Protein AF-A0A9D0DGT2-F1 (afdb_monomer_lite)

Radius of gyration: 15.64 Å; chains: 1; bounding box: 36×31×38 Å

Sequence (67 aa):
MYLLNLYNCLTTYLVLGALLFAFGIYGLVSRRTIIGMLISSELVLAAASMNFMAFNRFTAPDPAIGQ

pLDDT: mean 87.66, std 13.34, range [44.28, 97.56]

Secondary structure (DSSP, 8-state):
-HHHHHTT-HHHHHHHHHHHHHHHHHHHHH--SHHHHHHHHHHHHHHHHHHHHHHHHHH---GGG--

Structure (mmCIF, N/CA/C/O backbone):
data_AF-A0A9D0DGT2-F1
#
_entry.id   AF-A0A9D0DGT2-F1
#
loop_
_atom_site.group_PDB
_atom_site.id
_atom_site.type_symbol
_atom_site.label_atom_id
_atom_site.label_alt_id
_atom_site.label_comp_id
_atom_site.label_asym_id
_atom_site.label_entity_id
_atom_site.label_seq_id
_atom_site.pdbx_PDB_ins_code
_atom_site.Cartn_x
_atom_site.Cartn_y
_atom_site.Cartn_z
_atom_site.occupancy
_atom_site.B_iso_or_equiv
_atom_site.auth_seq_id
_atom_site.auth_comp_id
_atom_site.auth_asym_id
_atom_site.auth_atom_id
_atom_site.pdbx_PDB_model_num
ATOM 1 N N . MET A 1 1 ? 20.429 -15.356 -9.468 1.00 64.19 1 MET A N 1
ATOM 2 C CA . MET A 1 1 ? 20.187 -14.848 -10.839 1.00 64.19 1 MET A CA 1
ATOM 3 C C . MET A 1 1 ? 18.709 -14.522 -11.094 1.00 64.19 1 MET A C 1
ATOM 5 O O . MET A 1 1 ? 18.441 -13.409 -11.508 1.00 64.19 1 MET A O 1
ATOM 9 N N . TYR A 1 2 ? 17.742 -15.385 -10.749 1.00 74.88 2 TYR A N 1
ATOM 10 C CA . TYR A 1 2 ? 16.298 -15.095 -10.910 1.00 74.88 2 TYR A CA 1
ATOM 11 C C . TYR A 1 2 ? 15.761 -13.910 -10.089 1.00 74.88 2 TYR A C 1
ATOM 13 O O . TYR A 1 2 ? 14.985 -13.114 -10.605 1.00 74.88 2 TYR A O 1
ATOM 21 N N . LEU A 1 3 ? 16.232 -13.728 -8.850 1.00 73.19 3 LEU A N 1
ATOM 22 C CA . LEU A 1 3 ? 15.906 -12.545 -8.032 1.00 73.19 3 LEU A CA 1
ATOM 23 C C . LEU A 1 3 ? 16.313 -11.233 -8.720 1.00 73.19 3 LEU A C 1
ATOM 25 O O . LEU A 1 3 ? 15.617 -10.227 -8.609 1.00 73.19 3 LEU A O 1
ATOM 29 N N . LEU A 1 4 ? 17.409 -11.279 -9.489 1.00 72.56 4 LEU A N 1
ATOM 30 C CA . LEU A 1 4 ? 17.891 -10.157 -10.288 1.00 72.56 4 LEU A CA 1
ATOM 31 C C . LEU A 1 4 ? 16.980 -9.899 -11.521 1.00 72.56 4 LEU A C 1
ATOM 33 O O . LEU A 1 4 ? 16.965 -8.827 -12.101 1.00 72.56 4 LEU A O 1
ATOM 37 N N . ASN A 1 5 ? 16.181 -10.865 -11.958 1.00 74.50 5 ASN A N 1
ATOM 38 C CA . ASN A 1 5 ? 15.246 -10.624 -13.056 1.00 74.50 5 ASN A CA 1
ATOM 39 C C . ASN A 1 5 ? 13.938 -9.995 -12.541 1.00 74.50 5 ASN A C 1
ATOM 41 O O . ASN A 1 5 ? 13.436 -9.040 -13.127 1.00 74.50 5 ASN A O 1
ATOM 45 N N . LEU A 1 6 ? 13.447 -10.446 -11.379 1.00 75.81 6 LEU A N 1
ATOM 46 C CA . LEU A 1 6 ? 12.212 -9.930 -10.778 1.00 75.81 6 LEU A CA 1
ATOM 47 C C . LEU A 1 6 ? 12.306 -8.460 -10.335 1.00 75.81 6 LEU A C 1
ATOM 49 O O . LEU A 1 6 ? 11.313 -7.743 -10.467 1.00 75.81 6 LEU A O 1
ATOM 53 N N . TYR A 1 7 ? 13.461 -7.994 -9.833 1.00 81.12 7 TYR A N 1
ATOM 54 C CA . TY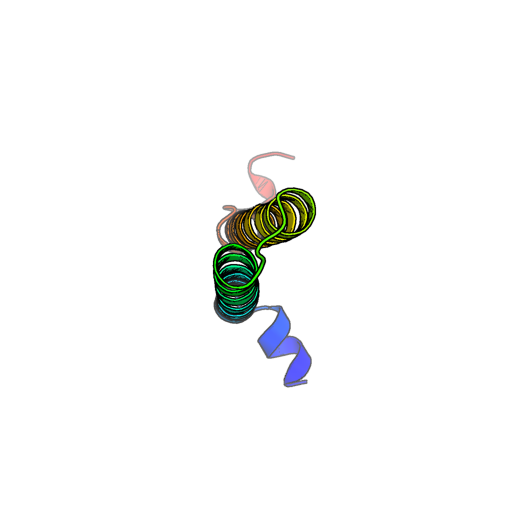R A 1 7 ? 13.615 -6.578 -9.441 1.00 81.12 7 TYR A CA 1
ATOM 55 C C . TYR A 1 7 ? 13.665 -5.621 -10.635 1.00 81.12 7 TYR A C 1
ATOM 57 O O . TYR A 1 7 ? 13.505 -4.422 -10.456 1.00 81.12 7 TYR A O 1
ATOM 65 N N . ASN A 1 8 ? 13.939 -6.109 -11.843 1.00 81.25 8 ASN A N 1
ATOM 66 C CA . ASN A 1 8 ? 14.073 -5.254 -13.022 1.00 81.25 8 ASN A CA 1
ATOM 67 C C . ASN A 1 8 ? 12.790 -5.240 -13.865 1.00 81.25 8 ASN A C 1
ATOM 69 O O . ASN A 1 8 ? 12.799 -4.834 -15.023 1.00 81.25 8 ASN A O 1
ATOM 73 N N . CYS A 1 9 ? 11.678 -5.704 -13.288 1.00 86.94 9 CYS A N 1
ATOM 74 C CA . CYS A 1 9 ? 10.398 -5.811 -13.966 1.00 86.94 9 CYS A CA 1
ATOM 75 C C . CYS A 1 9 ? 9.374 -4.865 -13.326 1.00 86.94 9 CYS A C 1
ATOM 77 O O . CYS A 1 9 ? 9.062 -4.985 -12.139 1.00 86.94 9 CYS A O 1
ATOM 79 N N . LEU A 1 10 ? 8.819 -3.952 -14.129 1.00 88.38 10 LEU A N 1
ATOM 80 C CA . LEU A 1 10 ? 7.788 -2.993 -13.713 1.00 88.38 10 LEU A CA 1
ATOM 81 C C . LEU A 1 10 ? 6.582 -3.697 -13.071 1.00 88.38 10 LEU A C 1
ATOM 83 O O . LEU A 1 10 ? 6.095 -3.273 -12.024 1.00 88.38 10 LEU A O 1
ATOM 87 N N . THR A 1 11 ? 6.143 -4.813 -13.655 1.00 90.94 11 THR A N 1
ATOM 88 C CA . THR A 1 11 ? 4.989 -5.589 -13.184 1.00 90.94 11 THR A CA 1
ATOM 89 C C . THR A 1 11 ? 5.129 -6.01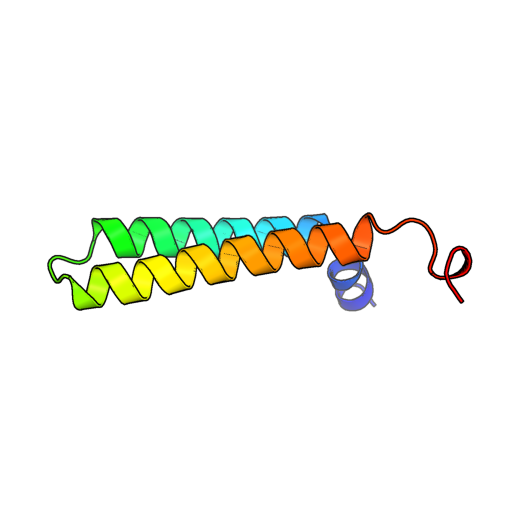9 -11.725 1.00 90.94 11 THR A C 1
ATOM 91 O O . THR A 1 11 ? 4.145 -5.981 -10.992 1.00 90.94 11 THR A O 1
ATOM 94 N N . THR A 1 12 ? 6.340 -6.357 -11.266 1.00 91.56 12 THR A N 1
ATOM 95 C CA . THR A 1 12 ? 6.585 -6.738 -9.867 1.00 91.56 12 THR A CA 1
ATOM 96 C C . THR A 1 12 ? 6.231 -5.597 -8.914 1.00 91.56 12 THR A C 1
ATOM 98 O O . THR A 1 12 ? 5.526 -5.809 -7.929 1.00 91.56 12 THR A O 1
ATOM 101 N N . TYR A 1 13 ? 6.664 -4.373 -9.224 1.00 92.62 13 TYR A N 1
ATOM 102 C CA . TYR A 1 13 ? 6.370 -3.200 -8.399 1.00 92.62 13 TYR A CA 1
ATOM 103 C C . TYR A 1 13 ? 4.892 -2.817 -8.444 1.00 92.62 13 TYR A C 1
ATOM 105 O O . TYR A 1 13 ? 4.337 -2.473 -7.405 1.00 92.62 13 TYR A O 1
ATOM 113 N N . LEU A 1 14 ? 4.239 -2.941 -9.604 1.00 93.19 14 LEU A N 1
ATOM 114 C CA . LEU A 1 14 ? 2.797 -2.699 -9.734 1.00 93.19 14 LEU A CA 1
ATOM 115 C C . LEU A 1 14 ? 1.973 -3.682 -8.903 1.00 93.19 14 LEU A C 1
ATOM 117 O O . LEU A 1 14 ? 1.020 -3.280 -8.244 1.00 93.19 14 LEU A O 1
ATOM 121 N N . VAL A 1 15 ? 2.336 -4.967 -8.918 1.00 95.19 15 VAL A N 1
ATOM 122 C CA . VAL A 1 15 ? 1.646 -5.992 -8.122 1.00 95.19 15 VAL A CA 1
ATOM 123 C C . VAL A 1 15 ? 1.830 -5.725 -6.629 1.00 95.19 15 VAL A C 1
ATOM 125 O O . VAL A 1 15 ? 0.859 -5.787 -5.876 1.00 95.19 15 VAL A O 1
ATOM 128 N N . LEU A 1 16 ? 3.042 -5.368 -6.195 1.00 94.50 16 LEU A N 1
ATOM 129 C CA . LEU A 1 16 ? 3.304 -4.994 -4.804 1.00 94.50 16 LEU A CA 1
ATOM 130 C C . LEU A 1 16 ? 2.509 -3.745 -4.397 1.00 94.50 16 LEU A C 1
ATOM 132 O O . LEU A 1 16 ? 1.824 -3.766 -3.377 1.00 94.50 16 LEU A O 1
ATOM 136 N N . GLY A 1 17 ? 2.530 -2.689 -5.212 1.00 95.62 17 GLY A N 1
ATOM 137 C CA . GLY A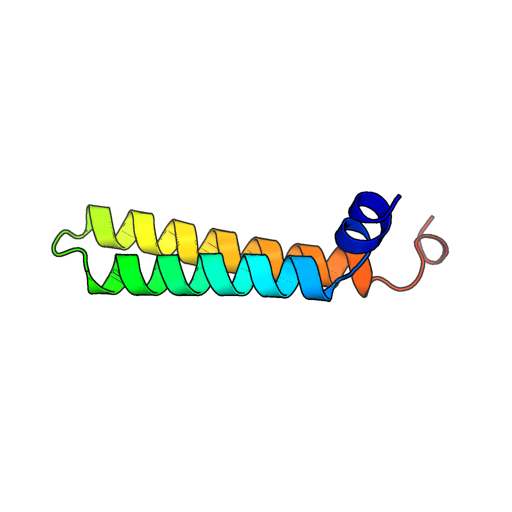 1 17 ? 1.760 -1.472 -4.965 1.00 95.62 17 GLY A CA 1
ATOM 138 C C . GLY A 1 17 ? 0.251 -1.724 -4.938 1.00 95.62 17 GLY A C 1
ATOM 139 O O . GLY A 1 17 ? -0.438 -1.208 -4.063 1.00 95.62 17 GLY A O 1
ATOM 140 N N . ALA A 1 18 ? -0.275 -2.568 -5.830 1.00 95.94 18 ALA A N 1
ATOM 141 C CA . ALA A 1 18 ? -1.683 -2.965 -5.835 1.00 95.94 18 ALA A CA 1
ATOM 142 C C . ALA A 1 18 ? -2.079 -3.756 -4.575 1.00 95.94 18 ALA A C 1
ATOM 144 O O . ALA A 1 18 ? -3.145 -3.508 -4.011 1.00 95.94 18 ALA A O 1
ATOM 145 N N . LEU A 1 19 ? -1.218 -4.661 -4.093 1.00 97.31 19 LEU A N 1
ATOM 146 C CA . LEU A 1 19 ? -1.440 -5.386 -2.838 1.00 97.31 19 LEU A CA 1
ATOM 147 C C . LEU A 1 19 ? -1.449 -4.443 -1.630 1.00 97.31 19 LEU A C 1
ATOM 149 O O . LEU A 1 19 ? -2.364 -4.514 -0.810 1.00 97.31 19 LEU A O 1
ATOM 153 N N . LEU A 1 20 ? -0.475 -3.530 -1.533 1.00 96.06 20 LEU A N 1
ATOM 154 C CA . LEU A 1 20 ? -0.456 -2.526 -0.465 1.00 96.06 20 LEU A CA 1
ATOM 155 C C . LEU A 1 20 ? -1.691 -1.618 -0.527 1.00 96.06 20 LEU A C 1
ATOM 157 O O . LEU A 1 20 ? -2.288 -1.330 0.508 1.00 96.06 20 LEU A O 1
ATOM 161 N N . PHE A 1 21 ? -2.113 -1.214 -1.726 1.00 96.62 21 PHE A N 1
ATOM 162 C CA . PHE A 1 21 ? -3.315 -0.407 -1.920 1.00 96.62 21 PHE A CA 1
ATOM 163 C C . PHE A 1 21 ? -4.567 -1.151 -1.437 1.00 96.62 21 PHE A C 1
ATOM 165 O O . PHE A 1 21 ? -5.360 -0.593 -0.680 1.00 96.62 21 PHE A O 1
ATOM 172 N N . ALA A 1 22 ? -4.717 -2.432 -1.793 1.00 97.25 22 ALA A N 1
ATOM 173 C CA . ALA A 1 22 ? -5.827 -3.266 -1.337 1.00 97.25 22 ALA A CA 1
ATOM 174 C C . ALA A 1 22 ? -5.850 -3.419 0.194 1.00 97.25 22 ALA A C 1
ATOM 176 O O . ALA A 1 22 ? -6.915 -3.306 0.803 1.00 97.25 22 ALA A O 1
ATOM 177 N N . PHE A 1 23 ? -4.691 -3.601 0.837 1.00 96.50 23 PHE A N 1
ATOM 178 C CA . PHE A 1 23 ? -4.605 -3.621 2.300 1.00 96.50 23 PHE A CA 1
ATOM 179 C C . PHE A 1 23 ? -4.944 -2.271 2.934 1.00 96.50 23 PHE A C 1
ATOM 181 O O . PHE A 1 23 ? -5.600 -2.243 3.975 1.00 96.50 23 PHE A O 1
ATOM 188 N N . GLY A 1 24 ? -4.560 -1.160 2.305 1.00 96.25 24 GLY A N 1
ATOM 189 C CA . GLY A 1 24 ? -4.940 0.182 2.742 1.00 96.25 24 GLY A CA 1
ATOM 190 C C . GLY A 1 24 ? -6.450 0.398 2.697 1.00 96.25 24 GLY A C 1
ATOM 191 O O . GLY A 1 24 ? -7.037 0.841 3.682 1.00 96.25 24 GLY A O 1
ATOM 192 N N . ILE A 1 25 ? -7.101 -0.002 1.601 1.00 97.12 25 ILE A N 1
ATOM 193 C CA . ILE A 1 25 ? -8.563 0.061 1.468 1.00 97.12 25 ILE A CA 1
ATOM 194 C C . ILE A 1 25 ? -9.250 -0.869 2.475 1.00 97.12 25 ILE A C 1
ATOM 196 O O . ILE A 1 25 ? -10.209 -0.466 3.132 1.00 97.12 25 ILE A O 1
ATOM 200 N N . TYR A 1 26 ? -8.743 -2.088 2.663 1.00 96.88 26 TYR A N 1
ATOM 201 C CA . TYR A 1 26 ? -9.260 -2.997 3.686 1.00 96.88 26 TYR A CA 1
ATOM 202 C C . TYR A 1 26 ? -9.145 -2.394 5.096 1.00 96.88 26 TYR A C 1
ATOM 204 O O . TYR A 1 26 ? -10.103 -2.436 5.870 1.00 96.88 26 TYR A O 1
ATOM 212 N N . GLY A 1 27 ? -8.004 -1.779 5.421 1.00 94.38 27 GLY A N 1
ATOM 213 C CA . GLY A 1 27 ? -7.793 -1.064 6.678 1.00 94.38 27 GLY A CA 1
ATOM 214 C C . GLY A 1 27 ? -8.774 0.094 6.862 1.00 94.38 27 GLY A C 1
ATOM 215 O O . GLY A 1 27 ? -9.351 0.240 7.939 1.00 94.38 27 GLY A O 1
ATOM 216 N N . LEU A 1 28 ? -9.038 0.851 5.795 1.00 96.44 28 LEU A N 1
ATOM 217 C CA . LEU A 1 28 ? -9.978 1.969 5.804 1.00 96.44 28 LEU A CA 1
ATOM 218 C C . LEU A 1 28 ? -11.396 1.515 6.188 1.00 96.44 28 LEU A C 1
ATOM 220 O O . LEU A 1 28 ? -12.043 2.161 7.006 1.00 96.44 28 LEU A O 1
ATOM 224 N N . VAL A 1 29 ? -11.859 0.388 5.633 1.00 96.12 29 VAL A N 1
ATOM 225 C CA . VAL A 1 29 ? -13.209 -0.153 5.881 1.00 96.12 29 VAL A CA 1
ATOM 226 C C . VAL A 1 29 ? -13.303 -0.884 7.227 1.00 96.12 29 VAL A C 1
ATOM 228 O O . VAL A 1 29 ? -14.335 -0.839 7.893 1.00 96.12 29 VAL A O 1
ATOM 231 N N . SER A 1 30 ? -12.237 -1.569 7.652 1.00 94.88 30 SER A N 1
ATOM 232 C CA . SER A 1 30 ? -12.238 -2.397 8.866 1.00 94.88 30 SER A CA 1
ATOM 233 C C . SER A 1 30 ? -12.152 -1.572 10.161 1.00 94.88 30 SER A C 1
ATOM 235 O O . SER A 1 30 ? -12.655 -1.982 11.213 1.00 94.88 30 SER A O 1
ATOM 237 N N . ARG A 1 31 ? -11.512 -0.396 10.123 1.00 93.44 31 ARG A N 1
ATOM 238 C CA . ARG A 1 31 ? -11.301 0.435 11.317 1.00 93.44 31 ARG A CA 1
ATOM 239 C C . ARG A 1 31 ? -12.526 1.298 11.618 1.00 93.44 31 ARG A C 1
ATOM 241 O O . ARG A 1 31 ? -13.025 2.013 10.765 1.00 93.44 31 ARG A O 1
ATOM 248 N N . ARG A 1 32 ? -12.968 1.286 12.881 1.00 93.88 32 ARG A N 1
ATOM 249 C CA . ARG A 1 32 ? -14.071 2.135 13.382 1.00 93.88 32 ARG A CA 1
ATOM 250 C C . ARG A 1 32 ? -13.616 3.490 13.930 1.00 93.88 32 ARG A C 1
ATOM 252 O O . ARG A 1 32 ? -14.450 4.328 14.250 1.00 93.88 32 ARG A O 1
ATOM 259 N N . THR A 1 33 ? -12.310 3.693 14.092 1.00 95.94 33 THR A N 1
ATOM 260 C CA . THR A 1 33 ? -11.741 4.928 14.642 1.00 95.94 33 THR A CA 1
ATOM 261 C C . THR A 1 33 ? -11.206 5.809 13.524 1.00 95.94 33 THR A C 1
ATOM 263 O O . THR A 1 33 ? -10.566 5.314 12.597 1.00 95.94 33 THR A O 1
ATOM 266 N N . ILE A 1 34 ? -11.400 7.125 13.649 1.00 95.50 34 ILE A N 1
ATOM 267 C CA . ILE A 1 34 ? -10.896 8.104 12.673 1.00 95.50 34 ILE A CA 1
ATOM 268 C C . ILE A 1 34 ? -9.373 7.997 12.543 1.00 95.50 34 ILE A C 1
ATOM 270 O O . ILE A 1 34 ? -8.857 7.968 11.435 1.00 95.50 34 ILE A O 1
ATOM 274 N N . ILE A 1 35 ? -8.652 7.840 13.658 1.00 96.75 35 ILE A N 1
ATOM 275 C CA . ILE A 1 35 ? -7.191 7.654 13.647 1.00 96.75 35 ILE A CA 1
ATOM 276 C C . ILE A 1 35 ? -6.802 6.399 12.849 1.00 96.75 35 ILE A C 1
ATOM 278 O O . ILE A 1 35 ? -5.872 6.435 12.051 1.00 96.75 35 ILE A O 1
ATOM 282 N N . GLY A 1 36 ? -7.540 5.295 13.010 1.00 95.88 36 GLY A N 1
ATOM 283 C CA . GLY A 1 36 ? -7.298 4.072 12.242 1.00 95.88 36 GLY A CA 1
ATOM 284 C C . GLY A 1 36 ? -7.585 4.239 10.747 1.00 95.88 36 GLY A C 1
ATOM 285 O O . GLY A 1 36 ? -6.851 3.694 9.922 1.00 95.88 36 GLY A O 1
ATOM 286 N N . MET A 1 37 ? -8.612 5.016 10.393 1.00 96.25 37 MET A N 1
ATOM 287 C CA . MET A 1 37 ? -8.902 5.379 9.003 1.00 96.25 37 MET A CA 1
ATOM 288 C C . MET A 1 37 ? -7.808 6.282 8.420 1.00 96.25 37 MET A C 1
ATOM 290 O O . MET A 1 37 ? -7.383 6.049 7.294 1.00 96.25 37 MET A O 1
ATOM 294 N N . LEU A 1 38 ? -7.293 7.247 9.192 1.00 97.25 38 LEU A N 1
ATOM 295 C CA . LEU A 1 38 ? -6.203 8.135 8.773 1.00 97.25 38 LEU A CA 1
ATOM 296 C C . LEU A 1 38 ? -4.9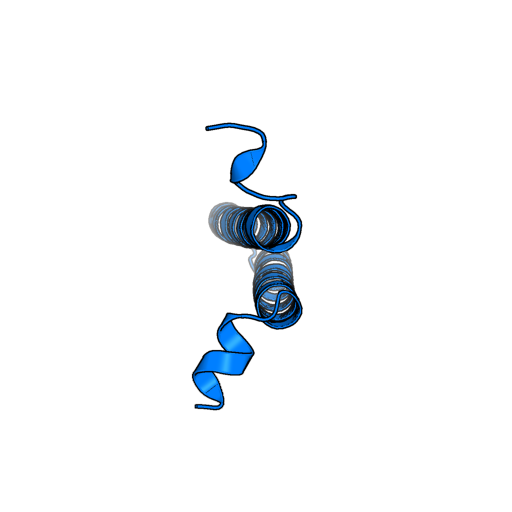23 7.349 8.472 1.00 97.25 38 LEU A C 1
ATOM 298 O O . LEU A 1 38 ? -4.388 7.472 7.375 1.00 97.25 38 LEU A O 1
ATOM 302 N N . ILE A 1 39 ? -4.502 6.456 9.373 1.00 96.50 39 ILE A N 1
ATOM 303 C CA . ILE A 1 39 ? -3.338 5.577 9.147 1.00 96.50 39 ILE A CA 1
ATOM 304 C C . ILE A 1 39 ? -3.536 4.715 7.892 1.00 96.50 39 ILE A C 1
ATOM 306 O O . ILE A 1 39 ? -2.620 4.533 7.092 1.00 96.50 39 ILE A O 1
ATOM 310 N N . SER A 1 40 ? -4.751 4.201 7.687 1.00 97.25 40 SER A N 1
ATOM 311 C CA . SER A 1 40 ? -5.069 3.417 6.490 1.00 97.25 40 SER A CA 1
ATOM 312 C C . SER A 1 40 ? -5.009 4.274 5.222 1.00 97.25 40 SER A C 1
ATOM 314 O O . SER A 1 40 ? -4.505 3.815 4.202 1.00 97.25 40 SER A O 1
ATOM 316 N N . SER A 1 41 ? -5.453 5.534 5.282 1.00 96.56 41 SER A N 1
ATOM 317 C CA . SER A 1 41 ? -5.361 6.472 4.159 1.00 96.56 41 SER A CA 1
ATOM 318 C C . SER A 1 41 ? -3.919 6.869 3.826 1.00 96.56 41 SER A C 1
ATOM 320 O O . SER A 1 41 ? -3.575 6.931 2.648 1.00 96.56 41 SER A O 1
ATOM 322 N N . GLU A 1 42 ? -3.045 7.035 4.826 1.00 96.88 42 GLU A N 1
ATOM 323 C CA . GLU A 1 42 ? -1.608 7.223 4.593 1.00 96.88 42 GLU A CA 1
ATOM 324 C C . GLU A 1 42 ? -0.995 6.003 3.899 1.00 96.88 42 GLU A C 1
ATOM 326 O O . GLU A 1 42 ? -0.206 6.150 2.968 1.00 96.88 42 GLU A O 1
ATOM 331 N N . LEU A 1 43 ? -1.417 4.792 4.278 1.00 96.44 43 LEU A N 1
ATOM 332 C CA . LEU A 1 43 ? -0.969 3.562 3.627 1.00 96.44 43 LEU A CA 1
ATOM 333 C C . LEU A 1 43 ? -1.442 3.468 2.163 1.00 96.44 43 LEU A C 1
ATOM 335 O O . LEU A 1 43 ? -0.671 3.060 1.293 1.00 96.44 43 LEU A O 1
ATOM 339 N N . VAL A 1 44 ? -2.673 3.901 1.865 1.00 97.56 44 VAL A N 1
ATOM 340 C CA . VAL A 1 44 ? -3.193 4.022 0.488 1.00 97.56 44 VAL A CA 1
ATOM 341 C C . VAL A 1 44 ? -2.369 5.029 -0.328 1.00 97.56 44 VAL A C 1
ATOM 343 O O . VAL A 1 44 ? -1.972 4.729 -1.456 1.00 97.56 44 VAL A O 1
ATOM 346 N N . LEU A 1 45 ? -2.070 6.202 0.239 1.00 97.38 45 LEU A N 1
ATOM 347 C CA . LEU A 1 45 ? -1.258 7.242 -0.407 1.00 97.38 45 LEU A CA 1
ATOM 348 C C . LEU A 1 45 ? 0.188 6.785 -0.645 1.00 97.38 45 LEU A C 1
ATOM 350 O O . LEU A 1 45 ? 0.758 7.058 -1.706 1.00 97.38 45 LEU A O 1
ATOM 354 N N . ALA A 1 46 ? 0.769 6.038 0.296 1.00 96.81 46 ALA A N 1
ATOM 355 C CA . ALA A 1 46 ? 2.093 5.442 0.153 1.00 96.81 46 ALA A CA 1
ATOM 356 C C . ALA A 1 46 ? 2.127 4.407 -0.984 1.00 96.81 46 ALA A C 1
ATOM 358 O O . ALA A 1 46 ? 3.046 4.418 -1.806 1.00 96.81 46 ALA A O 1
ATOM 359 N N . ALA A 1 47 ? 1.099 3.558 -1.089 1.00 97.31 47 ALA A N 1
ATOM 360 C CA . ALA A 1 47 ? 0.968 2.588 -2.174 1.00 97.31 47 ALA A CA 1
ATOM 361 C C . ALA A 1 47 ? 0.827 3.264 -3.551 1.00 97.31 47 ALA A C 1
ATOM 363 O O . ALA A 1 47 ? 1.482 2.864 -4.516 1.00 97.31 47 ALA A O 1
ATOM 364 N N . ALA A 1 48 ? 0.018 4.326 -3.642 1.00 96.81 48 ALA A N 1
ATOM 365 C CA . ALA A 1 48 ? -0.119 5.118 -4.864 1.00 96.81 48 ALA A CA 1
ATOM 366 C C . ALA A 1 48 ? 1.216 5.763 -5.271 1.00 96.81 48 ALA A C 1
ATOM 368 O O . ALA A 1 48 ? 1.633 5.647 -6.423 1.00 96.81 48 ALA A O 1
ATOM 369 N N . SER A 1 49 ? 1.927 6.366 -4.314 1.00 96.44 49 SER A N 1
ATOM 370 C CA . SER A 1 49 ? 3.248 6.972 -4.534 1.00 96.44 49 SER A CA 1
ATOM 371 C C . SER A 1 49 ? 4.276 5.952 -5.032 1.00 96.44 49 SER A C 1
ATOM 373 O O . SER A 1 49 ? 5.022 6.238 -5.967 1.00 96.44 49 SER A O 1
ATOM 375 N N . MET A 1 50 ? 4.280 4.735 -4.474 1.00 94.94 50 MET A N 1
ATOM 376 C CA . MET A 1 50 ? 5.142 3.643 -4.940 1.00 94.94 50 MET A CA 1
ATOM 377 C C . MET A 1 50 ? 4.847 3.260 -6.398 1.00 94.94 50 MET A C 1
ATOM 379 O O . MET A 1 50 ? 5.783 3.118 -7.184 1.00 94.94 50 MET A O 1
ATOM 383 N N . ASN A 1 51 ? 3.570 3.136 -6.782 1.00 94.31 51 ASN A N 1
ATOM 384 C CA . ASN A 1 51 ? 3.184 2.855 -8.169 1.00 94.31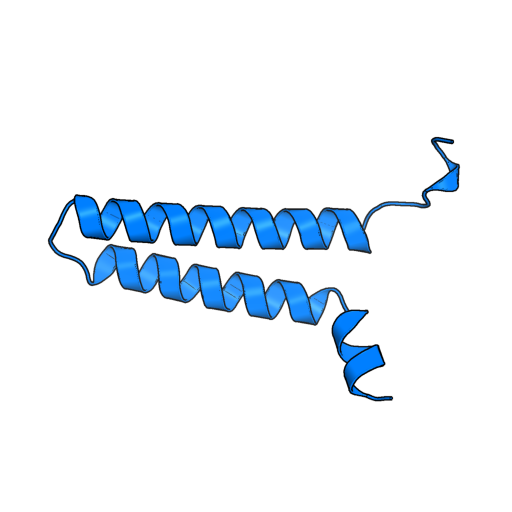 51 ASN A CA 1
ATOM 385 C C . ASN A 1 51 ? 3.644 3.967 -9.122 1.00 94.31 51 ASN A C 1
ATOM 387 O O . ASN A 1 51 ? 4.227 3.675 -10.165 1.00 94.31 51 ASN A O 1
ATOM 391 N N . PHE A 1 52 ? 3.453 5.237 -8.751 1.00 93.75 52 PHE A N 1
ATOM 392 C CA . PHE A 1 52 ? 3.943 6.366 -9.545 1.00 93.75 52 PHE A CA 1
ATOM 393 C C . PHE A 1 52 ? 5.466 6.366 -9.683 1.00 93.75 52 PHE A C 1
ATOM 395 O O . PHE A 1 52 ? 5.977 6.592 -10.777 1.00 93.75 52 PHE A O 1
ATOM 402 N N . MET A 1 53 ? 6.198 6.067 -8.609 1.00 92.50 53 MET A N 1
ATOM 403 C CA . MET A 1 53 ? 7.658 5.999 -8.650 1.00 92.50 53 MET A CA 1
ATOM 404 C C . MET A 1 53 ? 8.156 4.831 -9.511 1.00 92.50 53 MET A C 1
ATOM 406 O O . MET A 1 53 ? 9.140 4.980 -10.235 1.00 92.50 53 MET A O 1
ATOM 410 N N . ALA A 1 54 ? 7.456 3.693 -9.494 1.00 92.00 54 ALA A N 1
ATOM 411 C CA . ALA A 1 54 ? 7.737 2.579 -10.392 1.00 92.00 54 ALA A CA 1
ATOM 412 C C . ALA A 1 54 ? 7.520 2.982 -11.859 1.00 92.00 54 ALA A C 1
ATOM 414 O O . ALA A 1 54 ? 8.420 2.808 -12.677 1.00 92.00 54 ALA A O 1
ATOM 415 N N . PHE A 1 55 ? 6.386 3.602 -12.194 1.00 91.12 55 PHE A N 1
ATOM 416 C CA . PHE A 1 55 ? 6.162 4.116 -13.549 1.00 91.12 55 PHE A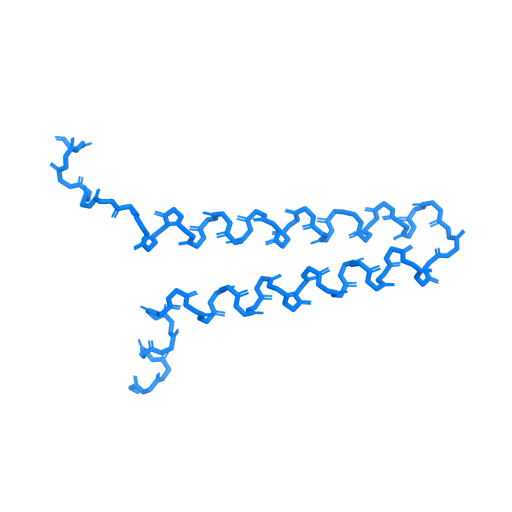 CA 1
ATOM 417 C C . PHE A 1 55 ? 7.216 5.142 -13.960 1.00 91.12 55 PHE A C 1
ATOM 419 O O . PHE A 1 55 ? 7.743 5.055 -15.062 1.00 91.12 55 PHE A O 1
ATOM 426 N N . ASN A 1 56 ? 7.581 6.073 -13.080 1.00 89.44 56 ASN A N 1
ATOM 427 C CA . ASN A 1 56 ? 8.629 7.041 -13.378 1.00 89.44 56 ASN A CA 1
ATOM 428 C C . ASN A 1 56 ? 9.966 6.348 -13.676 1.00 89.44 56 ASN A C 1
ATOM 430 O O . ASN A 1 56 ? 10.629 6.703 -14.638 1.00 89.44 56 ASN A O 1
ATOM 434 N N . ARG A 1 57 ? 10.336 5.314 -12.917 1.00 84.94 57 ARG A N 1
ATOM 435 C CA . ARG A 1 57 ? 11.607 4.608 -13.109 1.00 84.94 57 ARG A CA 1
ATOM 436 C C . ARG A 1 57 ? 11.661 3.731 -14.361 1.00 84.94 57 ARG A C 1
ATOM 438 O O . ARG A 1 57 ? 12.716 3.655 -14.979 1.00 84.94 57 ARG A O 1
ATOM 445 N N . PHE A 1 58 ? 10.576 3.040 -14.708 1.00 85.75 58 PHE A N 1
ATOM 446 C CA . PHE A 1 58 ? 10.567 2.083 -15.826 1.00 85.75 58 PHE A CA 1
ATOM 447 C C . PHE A 1 58 ? 10.025 2.664 -17.139 1.00 85.75 58 PHE A C 1
ATOM 449 O O . PHE A 1 58 ? 10.306 2.110 -18.197 1.00 85.75 58 PHE A O 1
ATOM 456 N N . THR A 1 59 ? 9.264 3.759 -17.082 1.00 82.12 59 THR A N 1
ATOM 457 C CA . THR A 1 59 ? 8.712 4.451 -18.258 1.00 82.12 59 THR A CA 1
ATOM 458 C C . THR A 1 59 ? 9.476 5.737 -18.580 1.00 82.12 59 THR A C 1
ATOM 460 O O . THR A 1 59 ? 9.205 6.335 -19.617 1.00 82.12 59 THR A O 1
ATOM 463 N N . ALA A 1 60 ? 10.429 6.178 -17.742 1.00 72.19 60 ALA A N 1
ATOM 464 C CA . ALA A 1 60 ? 11.309 7.296 -18.089 1.00 72.19 60 ALA A CA 1
ATOM 465 C C . ALA A 1 60 ? 12.055 6.990 -19.403 1.00 72.19 60 ALA A C 1
ATOM 467 O O . ALA A 1 60 ? 12.848 6.045 -19.440 1.00 72.19 60 ALA A O 1
ATOM 468 N N . PRO A 1 61 ? 11.826 7.773 -20.475 1.00 56.62 61 PRO A N 1
ATOM 469 C CA . PRO A 1 61 ? 12.667 7.735 -21.659 1.00 56.62 61 PRO A CA 1
ATOM 470 C C . PRO A 1 61 ? 14.046 8.255 -21.255 1.00 56.62 61 PRO A C 1
ATOM 472 O O . PRO A 1 61 ? 14.141 9.374 -20.770 1.00 56.62 61 PRO A O 1
ATOM 475 N N . ASP A 1 62 ? 15.061 7.409 -21.403 1.00 57.72 62 ASP A N 1
ATOM 476 C CA . ASP A 1 62 ? 16.497 7.705 -21.440 1.00 57.72 62 ASP A CA 1
ATOM 477 C C . ASP A 1 62 ? 17.032 8.875 -20.561 1.00 57.72 62 ASP A C 1
ATOM 479 O O . ASP A 1 62 ? 16.779 10.046 -20.851 1.00 57.72 62 ASP A O 1
ATOM 483 N N . PRO A 1 63 ? 17.886 8.618 -19.546 1.00 59.22 63 PRO A N 1
ATOM 484 C CA . PRO A 1 63 ? 18.560 9.674 -18.778 1.00 59.22 63 PRO A CA 1
ATOM 485 C C . PRO A 1 63 ? 19.413 10.638 -19.630 1.00 59.22 63 PRO A C 1
ATOM 487 O O . PRO A 1 63 ? 19.850 11.664 -19.113 1.00 59.22 63 PRO A O 1
ATOM 490 N N . ALA A 1 64 ? 19.679 10.322 -20.906 1.00 58.38 64 ALA A N 1
ATOM 491 C CA . ALA A 1 64 ? 20.544 11.095 -21.796 1.00 58.38 64 ALA A CA 1
ATOM 492 C C . ALA A 1 64 ? 19.870 12.277 -22.522 1.00 58.38 64 ALA A C 1
ATOM 494 O O . ALA A 1 64 ? 20.572 13.033 -23.187 1.00 58.38 64 ALA A O 1
ATOM 495 N N . ILE A 1 65 ? 18.552 12.490 -22.402 1.00 55.88 65 ILE A N 1
ATOM 496 C CA . ILE A 1 65 ? 17.911 13.709 -22.952 1.00 55.88 65 ILE A CA 1
ATOM 497 C C . ILE A 1 65 ? 17.943 14.905 -21.982 1.00 55.88 65 ILE A C 1
ATOM 499 O O . ILE A 1 65 ? 17.375 15.954 -22.283 1.00 55.88 65 ILE A O 1
ATOM 503 N N . GLY A 1 66 ? 18.589 14.753 -20.821 1.00 59.31 66 GLY A N 1
ATOM 504 C CA . GLY A 1 66 ? 18.638 15.774 -19.771 1.00 59.31 66 GLY A CA 1
ATOM 505 C C . GLY A 1 66 ? 19.869 15.722 -18.860 1.00 59.31 66 GLY A C 1
ATOM 506 O O . GLY A 1 66 ? 19.746 16.083 -17.690 1.00 59.31 66 GLY A O 1
ATOM 507 N N . GLN A 1 67 ? 21.019 15.263 -19.368 1.00 44.28 67 GLN A N 1
ATOM 508 C CA . GLN A 1 67 ? 22.332 15.657 -18.830 1.00 44.28 67 GLN A CA 1
ATOM 509 C C . GLN A 1 67 ? 22.840 16.864 -19.616 1.00 44.28 67 GLN A C 1
ATOM 511 O O . GLN A 1 67 ? 22.730 16.820 -20.863 1.00 44.28 67 GLN A O 1
#

Foldseek 3Di:
DVVVVLVLDLVNQLVVLVVQLVVLVVQLVPDPDPVSNVVSVVSNVVSVVSNVVSCCVNVPDDPVVPD